Protein AF-A0A845U4E3-F1 (afdb_monomer)

Secondary structure (DSSP, 8-state):
------PPPP------------S-------PPPPPP-------SHHHHHHHHHHHHHHHHHHHT-TT--HHHHHHHHHHHHHHHHHHHHHHHHHHHHHHHHHHHHTTT----------------

Foldseek 3Di:
DDDDDDDDDDDPDDDPPDDPDDPPPDPPDDDDDQPDDDDDDDDDLVVVLVVLVVLLVVLVVQLPDPPDDPVRNVVSVVSNVVSVVSNVVSVVNVVVVVVVVVVVVPPDDDDDPDDDDDDDDDDD

Structure (mmCIF, N/CA/C/O backbone):
data_AF-A0A845U4E3-F1
#
_entry.id   AF-A0A845U4E3-F1
#
loop_
_atom_site.group_PDB
_atom_site.id
_atom_site.type_symbol
_atom_site.label_atom_id
_atom_site.label_alt_id
_atom_site.label_comp_id
_atom_site.label_asym_id
_atom_site.label_entity_id
_atom_site.label_seq_id
_atom_site.pdbx_PDB_ins_code
_atom_site.Cartn_x
_atom_site.Cartn_y
_atom_site.Cartn_z
_atom_site.occupancy
_atom_site.B_iso_or_equiv
_atom_site.auth_seq_id
_atom_site.auth_comp_id
_atom_site.auth_asym_id
_atom_site.auth_atom_id
_atom_site.pdbx_PDB_model_num
ATOM 1 N N . MET A 1 1 ? 0.262 84.607 -3.608 1.00 49.53 1 MET A N 1
ATOM 2 C CA . MET A 1 1 ? -0.769 83.546 -3.583 1.00 49.53 1 MET A CA 1
ATOM 3 C C . MET A 1 1 ? -0.281 82.380 -4.430 1.00 49.53 1 MET A C 1
ATOM 5 O O . MET A 1 1 ? -0.216 82.520 -5.640 1.00 49.53 1 MET A O 1
ATOM 9 N N . LEU A 1 2 ? 0.120 81.278 -3.792 1.00 49.47 2 LEU A N 1
ATOM 10 C CA . LEU A 1 2 ? 0.478 80.000 -4.425 1.00 49.47 2 LEU A CA 1
ATOM 11 C C . LEU A 1 2 ? -0.317 78.903 -3.692 1.00 49.47 2 LEU A C 1
ATOM 13 O O . LEU A 1 2 ? -0.302 78.924 -2.459 1.00 49.47 2 LEU A O 1
ATOM 17 N N . PRO A 1 3 ? -1.024 77.979 -4.367 1.00 53.38 3 PRO A N 1
ATOM 18 C CA . PRO A 1 3 ? -1.691 76.878 -3.682 1.00 53.38 3 PRO A CA 1
ATOM 19 C C . PRO A 1 3 ? -0.712 75.725 -3.417 1.00 53.38 3 PRO A C 1
ATOM 21 O O . PRO A 1 3 ? -0.019 75.252 -4.316 1.00 53.38 3 PRO A O 1
ATOM 24 N N . ALA A 1 4 ? -0.673 75.261 -2.167 1.00 52.72 4 ALA A N 1
ATOM 25 C CA . ALA A 1 4 ? 0.044 74.058 -1.766 1.00 52.72 4 ALA A CA 1
ATOM 26 C C . ALA A 1 4 ? -0.683 72.816 -2.311 1.00 52.72 4 ALA A C 1
ATOM 28 O O . ALA A 1 4 ? -1.774 72.468 -1.858 1.00 52.72 4 ALA A O 1
ATOM 29 N N . ALA A 1 5 ? -0.080 72.148 -3.294 1.00 56.06 5 ALA A N 1
ATOM 30 C CA . ALA A 1 5 ? -0.512 70.836 -3.752 1.00 56.06 5 ALA A CA 1
ATOM 31 C C . ALA A 1 5 ? -0.181 69.788 -2.675 1.00 56.06 5 ALA A C 1
ATOM 33 O O . ALA A 1 5 ? 0.978 69.466 -2.424 1.00 56.06 5 ALA A O 1
ATOM 34 N N . SER A 1 6 ? -1.218 69.269 -2.021 1.00 61.09 6 SER A N 1
ATOM 35 C CA . SER A 1 6 ? -1.131 68.134 -1.103 1.00 61.09 6 SER A CA 1
ATOM 36 C C . SER A 1 6 ? -0.943 66.844 -1.912 1.00 61.09 6 SER A C 1
ATOM 38 O O . SER A 1 6 ? -1.898 66.316 -2.485 1.00 61.09 6 SER A O 1
ATOM 40 N N . LEU A 1 7 ? 0.295 66.343 -2.000 1.00 59.31 7 LEU A N 1
ATOM 41 C CA . LEU A 1 7 ? 0.559 64.991 -2.496 1.00 59.31 7 LEU A CA 1
ATOM 42 C C . LEU A 1 7 ? 0.093 63.970 -1.449 1.00 59.31 7 LEU A C 1
ATOM 44 O O . LEU A 1 7 ? 0.570 63.964 -0.315 1.00 59.31 7 LEU A O 1
ATOM 48 N N . ARG A 1 8 ? -0.824 63.079 -1.839 1.00 66.88 8 ARG A N 1
ATOM 49 C CA . ARG A 1 8 ? -1.188 61.903 -1.037 1.00 66.88 8 ARG A CA 1
ATOM 50 C C . ARG A 1 8 ? -0.109 60.822 -1.197 1.00 66.88 8 ARG A C 1
ATOM 52 O O . ARG A 1 8 ? 0.240 60.515 -2.336 1.00 66.88 8 ARG A O 1
ATOM 59 N N . PRO A 1 9 ? 0.371 60.186 -0.116 1.00 59.22 9 PRO A N 1
ATOM 60 C CA . PRO A 1 9 ? 1.232 59.016 -0.233 1.00 59.22 9 PRO A CA 1
ATOM 61 C C . PRO A 1 9 ? 0.407 57.793 -0.662 1.00 59.22 9 PRO A C 1
ATOM 63 O O . PRO A 1 9 ? -0.561 57.405 -0.005 1.00 59.22 9 PRO A O 1
ATOM 66 N N . THR A 1 10 ? 0.789 57.172 -1.777 1.00 60.47 10 THR A N 1
ATOM 67 C CA . THR A 1 10 ? 0.272 55.870 -2.211 1.00 60.47 10 THR A CA 1
ATOM 68 C C . THR A 1 10 ? 0.783 54.780 -1.273 1.00 60.47 10 THR A C 1
ATOM 70 O O . THR A 1 10 ? 1.988 54.596 -1.109 1.00 60.47 10 THR A O 1
ATOM 73 N N . LYS A 1 11 ? -0.146 54.050 -0.655 1.00 62.16 11 LYS A N 1
ATOM 74 C CA . LYS A 1 11 ? 0.119 52.901 0.212 1.00 62.16 11 LYS A CA 1
ATOM 75 C C . LYS A 1 11 ? 0.768 51.781 -0.609 1.00 62.16 11 LYS A C 1
ATOM 77 O O . LYS A 1 11 ? 0.090 51.116 -1.388 1.00 62.16 11 LYS A O 1
ATOM 82 N N . LEU A 1 12 ? 2.074 51.585 -0.436 1.00 53.38 12 LEU A N 1
ATOM 83 C CA . LEU A 1 12 ? 2.807 50.434 -0.957 1.00 53.38 12 LEU A CA 1
ATOM 84 C C . LEU A 1 12 ? 2.341 49.190 -0.183 1.00 53.38 12 LEU A C 1
ATOM 86 O O . LEU A 1 12 ? 2.713 48.978 0.970 1.00 53.38 12 LEU A O 1
ATOM 90 N N . GLY A 1 13 ? 1.436 48.421 -0.784 1.00 46.62 13 GLY A N 1
ATOM 91 C CA . GLY A 1 13 ? 0.959 47.156 -0.239 1.00 46.62 13 GLY A CA 1
ATOM 92 C C . GLY A 1 13 ? 2.039 46.089 -0.357 1.00 46.62 13 GLY A C 1
ATOM 93 O O . GLY A 1 13 ? 2.280 45.561 -1.437 1.00 46.62 13 GLY A O 1
ATOM 94 N N . VAL A 1 14 ? 2.677 45.753 0.763 1.00 61.00 14 VAL A N 1
ATOM 95 C CA . VAL A 1 14 ? 3.408 44.492 0.905 1.00 61.00 14 VAL A CA 1
ATOM 96 C C . VAL A 1 14 ? 2.367 43.376 0.894 1.00 61.00 14 VAL A C 1
ATOM 98 O O . VAL A 1 14 ? 1.618 43.206 1.855 1.00 61.00 14 VAL A O 1
ATOM 101 N N . HIS A 1 15 ? 2.286 42.640 -0.211 1.00 54.47 15 HIS A N 1
ATOM 102 C CA . HIS A 1 15 ? 1.537 41.391 -0.260 1.00 54.47 15 HIS A CA 1
ATOM 103 C C . HIS A 1 15 ? 2.364 40.302 0.438 1.00 54.47 15 HIS A C 1
ATOM 105 O O . HIS A 1 15 ? 3.474 40.013 -0.014 1.00 54.47 15 HIS A O 1
ATOM 111 N N . PRO A 1 16 ? 1.868 39.664 1.511 1.00 52.88 16 PRO A N 1
ATOM 112 C CA . PRO A 1 16 ? 2.468 38.431 1.988 1.00 52.88 16 PRO A CA 1
ATOM 113 C C . PRO A 1 16 ? 2.237 37.344 0.931 1.00 52.88 16 PRO A C 1
ATOM 1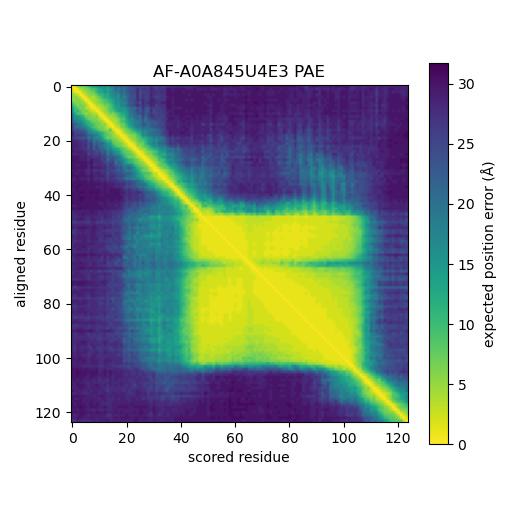15 O O . PRO A 1 16 ? 1.104 36.933 0.675 1.00 52.88 16 PRO A O 1
ATOM 118 N N . GLY A 1 17 ? 3.323 36.900 0.296 1.00 55.22 17 GLY A N 1
ATOM 119 C CA . GLY A 1 17 ? 3.352 35.720 -0.563 1.00 55.22 17 GLY A CA 1
ATOM 120 C C . GLY A 1 17 ? 3.027 34.474 0.255 1.00 55.22 17 GLY A C 1
ATOM 121 O O . GLY A 1 17 ? 3.905 33.843 0.839 1.00 55.22 17 GLY A O 1
ATOM 122 N N . ALA A 1 18 ? 1.741 34.141 0.322 1.00 55.34 18 ALA A N 1
ATOM 123 C CA . ALA A 1 18 ? 1.237 32.937 0.952 1.00 55.34 18 ALA A CA 1
ATOM 124 C C . ALA A 1 18 ? 1.425 31.724 0.023 1.00 55.34 18 ALA A C 1
ATOM 126 O O . ALA A 1 18 ? 0.697 31.542 -0.946 1.00 55.34 18 ALA A O 1
ATOM 127 N N . GLY A 1 19 ? 2.403 30.884 0.369 1.00 50.28 19 GLY A N 1
ATOM 128 C CA . GLY A 1 19 ? 2.266 29.425 0.405 1.00 50.28 19 GLY A CA 1
ATOM 129 C C . GLY A 1 19 ? 2.000 28.674 -0.904 1.00 50.28 19 GLY A C 1
ATOM 130 O O . GLY A 1 19 ? 0.867 28.288 -1.184 1.00 50.28 19 GLY A O 1
ATOM 131 N N . LEU A 1 20 ? 3.067 28.259 -1.595 1.00 54.59 20 LEU A N 1
ATOM 132 C CA . LEU A 1 20 ? 3.026 27.050 -2.428 1.00 54.59 20 LEU A CA 1
ATOM 133 C C . LEU A 1 20 ? 2.999 25.805 -1.521 1.00 54.59 20 LEU A C 1
ATOM 135 O O . LEU A 1 20 ? 4.032 25.219 -1.210 1.00 54.59 20 LEU A O 1
ATOM 139 N N . ARG A 1 21 ? 1.809 25.393 -1.078 1.00 55.0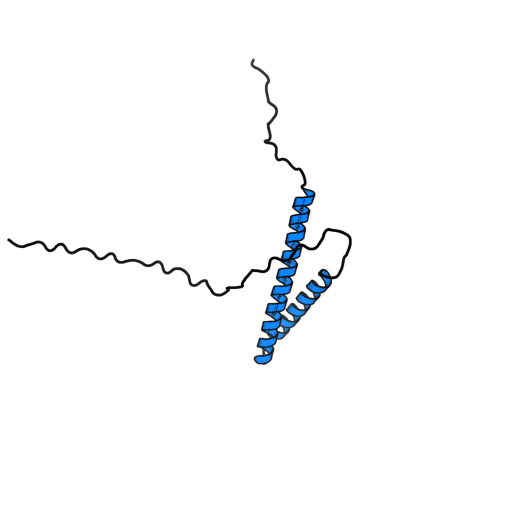6 21 ARG A N 1
ATOM 140 C CA . ARG A 1 21 ? 1.555 24.047 -0.533 1.00 55.06 21 ARG A CA 1
ATOM 141 C C . ARG A 1 21 ? 0.175 23.568 -0.974 1.00 55.06 21 ARG A C 1
ATOM 143 O O . ARG A 1 21 ? -0.760 23.571 -0.184 1.00 55.06 21 ARG A O 1
ATOM 150 N N . LYS A 1 22 ? 0.038 23.182 -2.246 1.00 60.12 22 LYS A N 1
ATOM 151 C CA . LYS A 1 22 ? -1.134 22.446 -2.761 1.00 60.12 22 LYS A CA 1
ATOM 152 C C . LYS A 1 22 ? -0.735 21.425 -3.828 1.00 60.12 22 LYS A C 1
ATOM 154 O O . LYS A 1 22 ? -1.225 21.467 -4.947 1.00 60.12 22 LYS A O 1
ATOM 159 N N . ILE A 1 23 ? 0.155 20.503 -3.469 1.00 58.38 23 ILE A N 1
ATOM 160 C CA . ILE A 1 23 ? 0.458 19.332 -4.301 1.00 58.38 23 ILE A CA 1
ATOM 161 C C . ILE A 1 23 ? 0.403 18.074 -3.432 1.00 58.38 23 ILE A C 1
ATOM 163 O O . ILE A 1 23 ? 1.415 17.437 -3.228 1.00 58.38 23 ILE A O 1
ATOM 167 N N . VAL A 1 24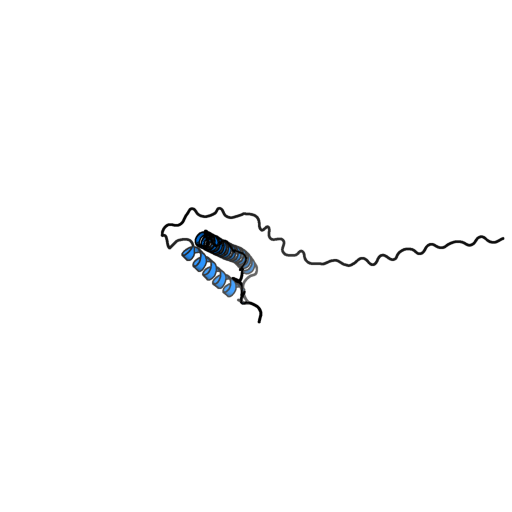 ? -0.761 17.800 -2.838 1.00 51.84 24 VAL A N 1
ATOM 168 C CA . VAL A 1 24 ? -1.336 16.460 -2.592 1.00 51.84 24 VAL A CA 1
ATOM 169 C C . VAL A 1 24 ? -2.793 16.739 -2.213 1.00 51.84 24 VAL A C 1
ATOM 171 O O . VAL A 1 24 ? -3.120 16.982 -1.056 1.00 51.84 24 VAL A O 1
ATOM 174 N N . ASN A 1 25 ? -3.672 16.809 -3.211 1.00 44.34 25 ASN A N 1
ATOM 175 C CA . ASN A 1 25 ? -5.114 16.820 -2.986 1.00 44.34 25 ASN A CA 1
ATOM 176 C C . ASN A 1 25 ? -5.611 15.384 -3.154 1.00 44.34 25 ASN A C 1
ATOM 178 O O . ASN A 1 25 ? -6.008 14.994 -4.249 1.00 44.34 25 ASN A O 1
ATOM 182 N N . LEU A 1 26 ? -5.526 14.592 -2.085 1.00 48.06 26 LEU A N 1
ATOM 183 C CA . LEU A 1 26 ? -6.123 13.262 -2.041 1.00 48.06 26 LEU A CA 1
ATOM 184 C C . LEU A 1 26 ? -7.530 13.399 -1.433 1.00 48.06 26 LEU A C 1
ATOM 186 O O . LEU A 1 26 ? -7.648 13.836 -0.285 1.00 48.06 26 LEU A O 1
ATOM 190 N N . PRO A 1 27 ? -8.613 13.094 -2.168 1.00 45.22 27 PRO A N 1
ATOM 191 C CA . PRO A 1 27 ? -9.959 13.187 -1.622 1.00 45.22 27 PRO A CA 1
ATOM 192 C C . PRO A 1 27 ? -10.188 12.078 -0.582 1.00 45.22 27 PRO A C 1
ATOM 194 O O . PRO A 1 27 ? -10.562 10.956 -0.912 1.00 45.22 27 PRO A O 1
ATOM 197 N N . LEU A 1 28 ? -10.005 12.406 0.698 1.00 55.50 28 LEU A N 1
ATOM 198 C CA . LEU A 1 28 ? -10.391 11.571 1.842 1.00 55.50 28 LEU A CA 1
ATOM 199 C C . LEU A 1 28 ? -11.912 11.584 2.043 1.00 55.50 28 LEU A C 1
ATOM 201 O O . LEU A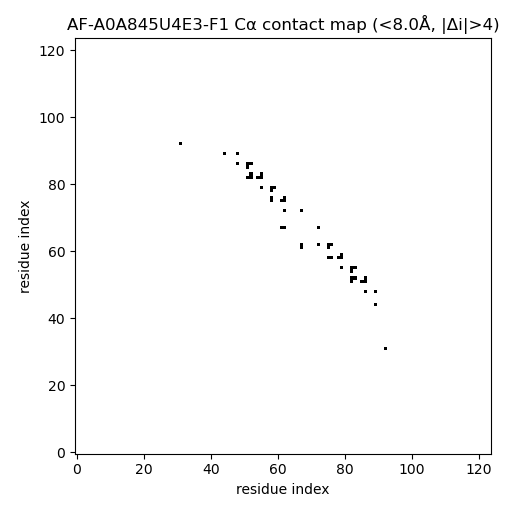 1 28 ? -12.405 12.163 3.007 1.00 55.50 28 LEU A O 1
ATOM 205 N N . GLN A 1 29 ? -12.691 10.987 1.138 1.00 55.34 29 GLN A N 1
ATOM 206 C CA . GLN A 1 29 ? -14.140 10.870 1.342 1.00 55.34 29 GLN A CA 1
ATOM 207 C C . GLN A 1 29 ? -14.724 9.568 0.792 1.00 55.34 29 GLN A C 1
ATOM 209 O O . GLN A 1 29 ? -15.359 9.575 -0.255 1.00 55.34 29 GLN A O 1
ATOM 214 N N . LYS A 1 30 ? -14.608 8.480 1.570 1.00 52.16 30 LYS A N 1
ATOM 215 C CA . LYS A 1 30 ? -15.699 7.510 1.804 1.00 52.16 30 LYS A CA 1
ATOM 216 C C . LYS A 1 30 ? -15.543 6.928 3.211 1.00 52.16 30 LYS A C 1
ATOM 218 O O . LYS A 1 30 ? -14.692 6.071 3.429 1.00 52.16 30 LYS A O 1
ATOM 223 N N . LYS A 1 31 ? -16.362 7.397 4.160 1.00 41.62 31 LYS A N 1
ATOM 224 C CA . LYS A 1 31 ? -16.446 6.819 5.511 1.00 41.62 31 LYS A CA 1
ATOM 225 C C . LYS A 1 31 ? -16.763 5.317 5.386 1.00 41.62 31 LYS A C 1
ATOM 227 O O . LYS A 1 31 ? -17.790 4.991 4.785 1.00 41.62 31 LYS A O 1
ATOM 232 N N . PRO A 1 32 ? -15.916 4.402 5.886 1.00 51.62 32 PRO A N 1
ATOM 233 C CA . PRO A 1 32 ? -16.239 2.983 5.881 1.00 51.62 32 PRO A CA 1
ATOM 234 C C . PRO A 1 32 ? -17.406 2.711 6.841 1.00 51.62 32 PRO A C 1
ATOM 236 O O . PRO A 1 32 ? -17.443 3.230 7.956 1.00 51.62 32 PRO A O 1
ATOM 239 N N . LYS A 1 33 ? -18.377 1.910 6.385 1.00 36.72 33 LYS A N 1
ATOM 240 C CA . LYS A 1 33 ? -19.475 1.385 7.208 1.00 36.72 33 LYS A CA 1
ATOM 241 C C . LYS A 1 33 ? -18.868 0.595 8.384 1.00 36.72 33 LYS A C 1
ATOM 243 O O . LYS A 1 33 ? -17.967 -0.208 8.129 1.00 36.72 33 LYS A O 1
ATOM 248 N N . PRO A 1 34 ? -19.320 0.802 9.634 1.00 51.06 34 PRO A N 1
ATOM 249 C CA . PRO A 1 34 ? -18.845 0.005 10.758 1.00 51.06 34 PRO A CA 1
ATOM 250 C C . PRO A 1 34 ? -19.187 -1.472 10.504 1.00 51.06 34 PRO A C 1
ATOM 252 O O . PRO A 1 34 ? -20.316 -1.759 10.097 1.00 51.06 34 PRO A O 1
ATOM 255 N N . PRO A 1 35 ? -18.230 -2.401 10.674 1.00 55.62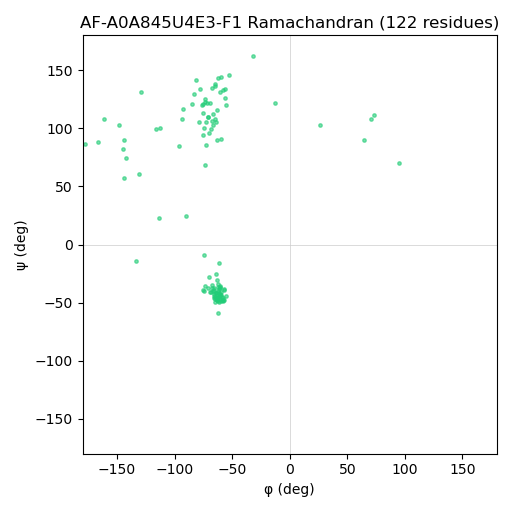 35 PRO A N 1
ATOM 256 C CA . PRO A 1 35 ? -18.525 -3.822 10.612 1.00 55.62 35 PRO A CA 1
ATOM 257 C C . PRO A 1 35 ? -19.459 -4.174 11.769 1.00 55.62 35 PRO A C 1
ATOM 259 O O . PRO A 1 35 ? -19.285 -3.684 12.887 1.00 55.62 35 PRO A O 1
ATOM 262 N N . ASP A 1 36 ? -20.465 -4.983 11.460 1.00 47.25 36 ASP A N 1
ATOM 263 C CA . ASP A 1 36 ? -21.436 -5.490 12.416 1.00 47.25 36 ASP A CA 1
ATOM 264 C C . ASP A 1 36 ? -20.735 -6.154 13.627 1.00 47.25 36 ASP A C 1
ATOM 266 O O . ASP A 1 36 ? -19.642 -6.706 13.508 1.00 47.25 36 ASP A O 1
ATOM 270 N N . SER A 1 37 ? -21.374 -6.011 14.790 1.00 49.81 37 SER A N 1
ATOM 271 C CA . SER A 1 37 ? -21.010 -6.384 16.170 1.00 49.81 37 SER A CA 1
ATOM 272 C C . SER A 1 37 ? -20.142 -7.641 16.433 1.00 49.81 37 SER A C 1
ATOM 274 O O . SER A 1 37 ? -20.036 -8.541 15.603 1.00 49.81 37 SER A O 1
ATOM 276 N N . PRO A 1 38 ? -19.539 -7.743 17.641 1.00 57.47 38 PRO A N 1
ATOM 277 C CA . PRO A 1 38 ? -18.412 -8.624 17.915 1.00 57.47 38 PRO A CA 1
ATOM 278 C C . PRO A 1 38 ? -18.857 -10.049 18.258 1.00 57.47 38 PRO A C 1
ATOM 280 O O . PRO A 1 38 ? -19.535 -10.290 19.254 1.00 57.47 38 PRO A O 1
ATOM 283 N N . GLY A 1 39 ? -18.397 -11.009 17.463 1.00 43.47 39 GLY A N 1
ATOM 284 C CA . GLY A 1 39 ? -18.492 -12.431 17.763 1.00 43.47 39 GLY A CA 1
ATOM 285 C C . GLY A 1 39 ? -17.497 -13.206 16.910 1.00 43.47 39 GLY A C 1
ATOM 286 O O . GLY A 1 39 ? -17.676 -13.287 15.705 1.00 43.47 39 GLY A O 1
ATOM 287 N N . ALA A 1 40 ? -16.433 -13.698 17.551 1.00 48.41 40 ALA A N 1
ATOM 288 C CA . ALA A 1 40 ? -15.511 -14.752 17.112 1.00 48.41 40 ALA A CA 1
ATOM 289 C C . ALA A 1 40 ? -15.336 -14.972 15.588 1.00 48.41 40 ALA A C 1
ATOM 291 O O . ALA A 1 40 ? -16.130 -15.658 14.950 1.00 48.41 40 ALA A O 1
ATOM 292 N N . GLY A 1 41 ? -14.220 -14.489 15.032 1.00 39.34 41 GLY A N 1
ATOM 293 C CA . GLY A 1 41 ? -13.800 -14.821 13.669 1.00 39.34 41 GLY A CA 1
ATOM 294 C C . GLY A 1 41 ? -12.462 -14.184 13.300 1.00 39.34 41 GLY A C 1
ATOM 295 O O . GLY A 1 41 ? -12.417 -13.090 12.742 1.00 39.34 41 GLY A O 1
ATOM 296 N N . ASP A 1 42 ? -11.366 -14.859 13.637 1.00 57.78 42 ASP A N 1
ATOM 297 C CA . ASP A 1 42 ? -10.078 -14.665 12.963 1.00 57.78 42 ASP A CA 1
ATOM 298 C C . ASP A 1 42 ? -10.248 -15.070 11.473 1.00 57.78 42 ASP A C 1
ATOM 300 O O . ASP A 1 42 ? -10.973 -16.024 11.197 1.00 57.78 42 ASP A O 1
ATOM 304 N N . ALA A 1 43 ? -9.603 -14.362 10.531 1.00 55.47 43 ALA A N 1
ATOM 305 C CA . ALA A 1 43 ? -9.707 -14.492 9.056 1.00 55.47 43 ALA A CA 1
ATOM 306 C C . ALA A 1 43 ? -11.015 -13.950 8.427 1.00 55.47 43 ALA A C 1
ATOM 308 O O . ALA A 1 43 ? -12.082 -14.509 8.658 1.00 55.47 43 ALA A O 1
ATOM 309 N N . PRO A 1 44 ? -10.991 -12.846 7.633 1.00 52.88 44 PRO A N 1
ATOM 310 C CA . PRO A 1 44 ? -10.263 -12.727 6.351 1.00 52.88 44 PRO A CA 1
ATOM 311 C C . PRO A 1 44 ? -9.438 -11.429 6.172 1.00 52.88 44 PRO A C 1
ATOM 313 O O . PRO A 1 44 ? -8.579 -11.357 5.298 1.00 52.88 44 PRO A O 1
ATOM 316 N N . GLN A 1 45 ? -9.662 -10.413 7.011 1.00 58.84 45 GLN A N 1
ATOM 317 C CA . GLN A 1 45 ? -9.041 -9.080 6.899 1.00 58.84 45 GLN A CA 1
ATOM 318 C C . GLN A 1 45 ? -7.529 -9.120 7.160 1.00 58.84 45 GLN A C 1
ATOM 320 O O . GLN A 1 45 ? -6.758 -8.448 6.490 1.00 58.84 45 GLN A O 1
ATOM 325 N N . LYS A 1 46 ? -7.092 -9.960 8.106 1.00 60.94 46 LYS A N 1
ATOM 326 C CA . LYS A 1 46 ? -5.673 -10.119 8.451 1.00 60.94 46 LYS A CA 1
ATOM 327 C C . LYS A 1 46 ? -4.866 -10.735 7.303 1.00 60.94 46 LYS A C 1
ATOM 329 O O . LYS A 1 46 ? -3.755 -10.309 7.026 1.00 60.94 46 LYS A O 1
ATOM 334 N N . ILE A 1 47 ? -5.458 -11.709 6.609 1.00 66.31 47 ILE A N 1
ATOM 335 C CA . ILE A 1 47 ? -4.851 -12.338 5.430 1.00 66.31 47 ILE A CA 1
ATOM 336 C C . ILE A 1 47 ? -4.773 -11.331 4.272 1.00 66.31 47 ILE A C 1
ATOM 338 O O . ILE A 1 47 ? -3.817 -11.369 3.505 1.00 66.31 47 ILE A O 1
ATOM 342 N N . ASP A 1 48 ? -5.752 -10.434 4.140 1.00 84.56 48 ASP A N 1
ATOM 343 C CA . ASP A 1 48 ? -5.779 -9.409 3.091 1.00 84.56 48 ASP A CA 1
ATOM 344 C C . ASP A 1 48 ? -4.727 -8.302 3.310 1.00 84.56 48 ASP A C 1
ATOM 346 O O . ASP A 1 48 ? -4.075 -7.880 2.350 1.00 84.56 48 ASP A O 1
ATOM 350 N N . PHE A 1 49 ? -4.493 -7.902 4.569 1.00 92.19 49 PHE A N 1
ATOM 351 C CA . PHE A 1 49 ? -3.459 -6.927 4.942 1.00 92.19 49 PHE A CA 1
ATOM 352 C C . PHE A 1 49 ? -2.053 -7.417 4.606 1.00 92.19 49 PHE A C 1
ATOM 354 O O . PHE A 1 49 ? -1.352 -6.792 3.815 1.00 92.19 49 PHE A O 1
ATOM 361 N N . GLU A 1 50 ? -1.663 -8.563 5.170 1.00 93.69 50 GLU A N 1
ATOM 362 C CA . GLU A 1 50 ? -0.315 -9.125 5.015 1.00 93.69 50 GLU A CA 1
ATOM 363 C C . GLU A 1 50 ? 0.001 -9.411 3.541 1.00 93.69 50 GLU A C 1
ATOM 365 O O . GLU A 1 50 ? 1.114 -9.181 3.074 1.00 93.69 50 GLU A O 1
ATOM 370 N N . LYS A 1 51 ? -1.001 -9.848 2.765 1.00 94.06 51 LYS A N 1
ATOM 371 C CA . LYS A 1 51 ? -0.861 -10.022 1.313 1.00 94.06 51 LYS A CA 1
ATOM 372 C C . LYS A 1 51 ? -0.631 -8.698 0.590 1.00 94.06 51 LYS A C 1
ATOM 374 O O . LYS A 1 51 ? 0.244 -8.629 -0.270 1.00 94.06 51 LYS A O 1
ATOM 379 N N . SER A 1 52 ? -1.415 -7.670 0.911 1.00 94.38 52 SER A N 1
ATOM 380 C CA . SER A 1 52 ? -1.284 -6.347 0.288 1.00 94.38 52 SER A CA 1
ATOM 381 C C . SER A 1 52 ? 0.068 -5.712 0.619 1.00 94.38 52 SER A C 1
ATOM 383 O O . SER A 1 52 ? 0.726 -5.177 -0.271 1.00 94.38 52 SER A O 1
ATOM 385 N N . LEU A 1 53 ? 0.514 -5.838 1.871 1.00 97.19 53 LEU A N 1
ATOM 386 C CA . LEU A 1 53 ? 1.817 -5.364 2.324 1.00 97.19 53 LEU A CA 1
ATOM 387 C C . LEU A 1 53 ? 2.962 -6.125 1.646 1.00 97.19 53 LEU A C 1
ATOM 389 O O . LEU A 1 53 ? 3.833 -5.499 1.051 1.00 97.19 53 LEU A O 1
ATOM 393 N N . GLY A 1 54 ? 2.922 -7.459 1.639 1.00 97.81 54 GLY A N 1
ATOM 394 C CA . GLY A 1 54 ? 3.955 -8.267 0.988 1.00 97.81 54 GLY A CA 1
ATOM 395 C C . GLY A 1 54 ? 4.061 -7.992 -0.516 1.00 97.81 54 GLY A C 1
ATOM 396 O O . GLY A 1 54 ? 5.161 -7.946 -1.072 1.00 97.81 54 GLY A O 1
ATOM 397 N N . ARG A 1 55 ? 2.928 -7.738 -1.186 1.00 97.75 55 ARG A N 1
ATOM 398 C CA . ARG A 1 55 ? 2.935 -7.325 -2.594 1.00 97.75 55 ARG A CA 1
ATOM 399 C C . ARG A 1 55 ? 3.527 -5.927 -2.775 1.00 97.75 55 ARG A C 1
ATOM 401 O O . ARG A 1 55 ? 4.306 -5.730 -3.703 1.00 97.75 55 ARG A O 1
ATOM 408 N N . LEU A 1 56 ? 3.205 -4.979 -1.895 1.00 98.12 56 LEU A N 1
ATOM 409 C CA . LEU A 1 56 ? 3.770 -3.628 -1.935 1.00 98.12 56 LEU A CA 1
ATOM 410 C C . LEU A 1 56 ? 5.297 -3.659 -1.786 1.00 98.12 56 LEU A C 1
ATOM 412 O O . LEU A 1 56 ? 6.001 -3.007 -2.550 1.00 98.12 56 LEU A O 1
ATOM 416 N N . GLU A 1 57 ? 5.819 -4.466 -0.864 1.00 98.19 57 GLU A N 1
ATOM 417 C CA . GLU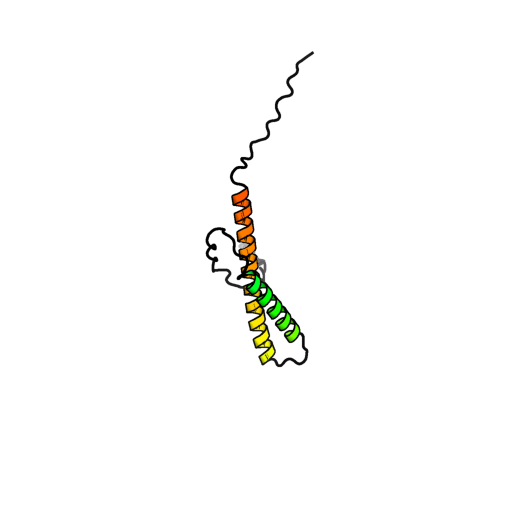 A 1 57 ? 7.263 -4.662 -0.688 1.00 98.19 57 GLU A CA 1
ATOM 418 C C . GLU A 1 57 ? 7.930 -5.270 -1.928 1.00 98.19 57 GLU A C 1
ATOM 420 O O . GLU A 1 57 ? 9.068 -4.943 -2.262 1.00 98.19 57 GLU A O 1
ATOM 425 N N . GLU A 1 58 ? 7.256 -6.188 -2.623 1.00 98.19 58 GLU A N 1
ATOM 426 C CA . GLU A 1 58 ? 7.746 -6.725 -3.895 1.00 98.19 58 GLU A CA 1
ATOM 427 C C . GLU A 1 58 ? 7.773 -5.650 -4.990 1.00 98.19 58 GLU A C 1
ATOM 429 O O . GLU A 1 58 ? 8.762 -5.535 -5.713 1.00 98.19 58 GLU A O 1
ATOM 434 N N . VAL A 1 59 ? 6.713 -4.846 -5.095 1.00 98.06 59 VAL A N 1
ATOM 435 C CA . VAL A 1 59 ? 6.621 -3.734 -6.049 1.00 98.06 59 VAL A CA 1
ATOM 436 C C . VAL A 1 59 ? 7.746 -2.725 -5.817 1.00 98.06 59 VAL A C 1
ATOM 438 O O . VAL A 1 59 ? 8.446 -2.379 -6.766 1.00 98.06 59 VAL A O 1
ATOM 441 N N . VAL A 1 60 ? 7.976 -2.310 -4.567 1.00 97.62 60 VAL A N 1
ATOM 442 C CA . VAL A 1 60 ? 9.063 -1.384 -4.208 1.00 97.62 60 VAL A CA 1
ATOM 443 C C . VAL A 1 60 ? 10.421 -1.968 -4.593 1.00 97.62 60 VAL A C 1
ATOM 445 O O . VAL A 1 60 ? 11.178 -1.311 -5.303 1.00 97.62 60 VAL A O 1
ATOM 448 N N . ARG A 1 61 ? 10.693 -3.232 -4.240 1.00 97.56 61 ARG A N 1
ATOM 449 C CA . ARG A 1 61 ? 11.943 -3.909 -4.629 1.00 97.56 61 ARG A CA 1
ATOM 450 C C . ARG A 1 61 ? 12.155 -3.935 -6.141 1.00 97.56 61 ARG A C 1
ATOM 452 O O . ARG A 1 61 ? 13.276 -3.771 -6.608 1.00 97.56 61 ARG A O 1
ATOM 459 N N . ARG A 1 62 ? 11.090 -4.140 -6.923 1.00 96.88 62 ARG A N 1
ATOM 460 C CA . ARG A 1 62 ? 11.178 -4.115 -8.390 1.00 96.88 62 ARG A CA 1
ATOM 461 C C . ARG A 1 62 ? 11.453 -2.712 -8.928 1.00 96.88 62 ARG A C 1
ATOM 463 O O . ARG A 1 62 ? 12.254 -2.582 -9.848 1.00 96.88 62 ARG A O 1
ATOM 470 N N . LEU A 1 63 ? 10.822 -1.683 -8.359 1.00 97.00 63 LEU A N 1
ATOM 471 C CA . LEU A 1 63 ? 11.027 -0.279 -8.738 1.00 97.00 63 LEU A CA 1
ATOM 472 C C . LEU A 1 63 ? 12.455 0.216 -8.460 1.00 97.00 63 LEU A C 1
ATOM 474 O O . LEU A 1 63 ? 12.928 1.118 -9.144 1.00 97.00 63 LEU A O 1
ATOM 478 N N . GLU A 1 64 ? 13.159 -0.385 -7.501 1.00 95.88 64 GLU A N 1
ATOM 479 C CA . GLU A 1 64 ? 14.558 -0.065 -7.186 1.00 95.88 64 GLU A CA 1
ATOM 480 C C . GLU A 1 64 ? 15.564 -0.606 -8.223 1.00 95.88 64 GLU A C 1
ATOM 482 O O . GLU A 1 64 ? 16.747 -0.254 -8.189 1.00 95.88 64 GLU A O 1
ATOM 487 N N . HIS A 1 65 ? 15.136 -1.443 -9.176 1.00 94.00 65 HIS A N 1
ATOM 488 C CA . HIS A 1 65 ? 16.024 -1.955 -10.216 1.00 94.00 65 HIS A CA 1
ATOM 489 C C . HIS A 1 65 ? 16.337 -0.903 -11.289 1.00 94.00 65 HIS A C 1
ATOM 491 O O . HIS A 1 65 ? 15.471 -0.463 -12.040 1.00 94.00 65 HIS A O 1
ATOM 497 N N . ALA A 1 66 ? 17.626 -0.592 -11.449 1.00 84.44 66 ALA A N 1
ATOM 498 C CA . ALA A 1 66 ? 18.125 0.446 -12.356 1.00 84.44 66 ALA A CA 1
ATOM 499 C C . ALA A 1 66 ? 17.823 0.235 -13.855 1.00 84.44 66 ALA A C 1
ATOM 501 O O . ALA A 1 66 ? 17.958 1.176 -14.631 1.00 84.44 66 ALA A O 1
ATOM 502 N N . ASN A 1 67 ? 17.443 -0.977 -14.275 1.00 93.00 67 ASN A N 1
ATOM 503 C CA . ASN A 1 67 ? 17.193 -1.316 -15.682 1.00 93.00 67 ASN A CA 1
ATOM 504 C C . ASN A 1 67 ? 15.716 -1.638 -15.974 1.00 93.00 67 ASN A C 1
ATOM 506 O O . ASN A 1 67 ? 15.414 -2.363 -16.921 1.00 93.00 67 ASN A O 1
ATOM 510 N N . LEU A 1 68 ? 14.804 -1.151 -15.131 1.00 95.38 68 LEU A N 1
ATOM 511 C CA . LEU A 1 68 ? 13.367 -1.325 -15.307 1.00 95.38 68 LEU A CA 1
ATOM 512 C C . LEU A 1 68 ? 12.854 -0.425 -16.454 1.00 95.38 68 LEU A C 1
ATOM 514 O O . LEU A 1 68 ? 13.071 0.790 -16.410 1.00 95.38 68 LEU A O 1
ATOM 518 N N . PRO A 1 69 ? 12.164 -0.971 -17.474 1.00 97.31 69 PRO A N 1
ATOM 519 C CA . PRO A 1 69 ? 11.559 -0.167 -18.533 1.00 97.31 69 PRO A CA 1
ATOM 520 C C . PRO A 1 69 ? 10.533 0.829 -17.978 1.00 97.31 69 PRO A C 1
ATOM 522 O O . PRO A 1 69 ? 9.774 0.501 -17.068 1.00 97.31 69 PRO A O 1
ATOM 525 N N . LEU A 1 70 ? 10.454 2.026 -18.568 1.00 95.81 70 LEU A N 1
ATOM 526 C CA . LEU A 1 70 ? 9.566 3.095 -18.092 1.00 95.81 70 LEU A CA 1
ATOM 527 C C . LEU A 1 70 ? 8.094 2.658 -18.007 1.00 95.81 70 LEU A C 1
ATOM 529 O O . LEU A 1 70 ? 7.442 2.915 -17.000 1.00 95.81 70 LEU A O 1
ATOM 533 N N . ASP A 1 71 ? 7.580 1.961 -19.023 1.00 96.88 71 ASP A N 1
ATOM 534 C CA . ASP A 1 71 ? 6.192 1.479 -19.026 1.00 96.88 71 ASP A CA 1
ATOM 535 C C . ASP A 1 71 ? 5.910 0.483 -17.891 1.00 96.88 71 ASP A C 1
ATOM 537 O O . ASP A 1 71 ? 4.811 0.456 -17.334 1.00 96.88 71 ASP A O 1
ATOM 541 N N . GLU A 1 72 ? 6.895 -0.340 -17.524 1.00 96.56 72 GLU A N 1
ATOM 542 C CA . GLU A 1 72 ? 6.776 -1.257 -16.388 1.00 96.56 72 GLU A CA 1
ATOM 543 C C . GLU A 1 72 ? 6.866 -0.510 -15.059 1.00 96.56 72 GLU A C 1
ATOM 545 O O . GLU A 1 72 ? 6.084 -0.789 -14.150 1.00 96.56 72 GLU A O 1
ATOM 550 N N . ALA A 1 73 ? 7.757 0.481 -14.961 1.00 97.00 73 ALA A N 1
ATOM 551 C CA . ALA A 1 73 ? 7.870 1.346 -13.793 1.00 97.00 73 ALA A CA 1
ATOM 552 C C . ALA A 1 73 ? 6.566 2.106 -13.518 1.00 97.00 73 ALA A C 1
ATOM 554 O O . ALA A 1 73 ? 6.131 2.174 -12.372 1.00 97.00 73 ALA A O 1
ATOM 555 N N . MET A 1 74 ? 5.897 2.609 -14.560 1.00 98.12 74 MET A N 1
ATOM 556 C CA . MET A 1 74 ? 4.603 3.284 -14.429 1.00 98.12 74 MET A CA 1
ATOM 557 C C . MET A 1 74 ? 3.519 2.344 -13.892 1.00 98.12 74 MET A C 1
ATOM 559 O O . MET A 1 74 ? 2.829 2.693 -12.936 1.00 98.12 74 MET A O 1
ATOM 563 N N . LYS A 1 75 ? 3.415 1.123 -14.434 1.00 98.25 75 LYS A N 1
ATOM 564 C CA . LYS A 1 75 ? 2.449 0.118 -13.954 1.00 98.25 75 LYS A CA 1
ATOM 565 C C . LYS A 1 75 ? 2.701 -0.277 -12.500 1.00 98.25 75 LYS A C 1
ATOM 567 O O . LYS A 1 75 ? 1.764 -0.360 -11.712 1.00 98.25 75 LYS A O 1
ATOM 572 N N . LEU A 1 76 ? 3.963 -0.516 -12.143 1.00 98.25 76 LEU A N 1
ATOM 573 C CA . LEU A 1 76 ? 4.352 -0.857 -10.775 1.00 98.25 76 LEU A CA 1
ATOM 574 C C . LEU A 1 76 ? 4.103 0.308 -9.813 1.00 98.25 76 LEU A C 1
ATOM 576 O O . LEU A 1 76 ? 3.669 0.084 -8.689 1.00 98.25 76 LEU A O 1
ATOM 580 N N . PHE A 1 77 ? 4.329 1.548 -10.244 1.00 97.75 77 PHE A N 1
ATOM 581 C CA . PHE A 1 77 ? 4.029 2.725 -9.437 1.00 97.75 77 PHE A CA 1
ATOM 582 C C . PHE A 1 77 ? 2.528 2.854 -9.152 1.00 97.75 77 PHE A C 1
ATOM 584 O O . PHE A 1 77 ? 2.145 3.026 -7.995 1.00 97.75 77 PHE A O 1
ATOM 591 N N . GLU A 1 78 ? 1.678 2.721 -10.173 1.00 98.31 78 GLU A N 1
ATOM 592 C CA . GLU A 1 78 ? 0.217 2.729 -10.012 1.00 98.31 78 GLU A CA 1
ATOM 593 C C . GLU A 1 78 ? -0.247 1.620 -9.058 1.00 98.31 78 GLU A C 1
ATOM 595 O O . GLU A 1 78 ? -0.978 1.884 -8.101 1.00 98.31 78 GLU A O 1
ATOM 600 N N . GLU A 1 79 ? 0.253 0.396 -9.254 1.00 98.12 79 GLU A N 1
ATOM 601 C CA . GLU A 1 79 ? -0.027 -0.732 -8.366 1.00 98.12 79 GLU A CA 1
ATOM 602 C C . GLU A 1 79 ? 0.412 -0.438 -6.920 1.00 98.12 79 GLU A C 1
ATOM 604 O O . GLU A 1 79 ? -0.336 -0.686 -5.971 1.00 98.12 79 GLU A O 1
ATOM 609 N N . GLY A 1 80 ? 1.608 0.124 -6.739 1.00 97.69 80 GLY A N 1
ATOM 610 C CA . GLY A 1 80 ? 2.152 0.485 -5.432 1.00 97.69 80 GLY A CA 1
ATOM 611 C C . GLY A 1 80 ? 1.303 1.527 -4.703 1.00 97.69 80 GLY A C 1
ATOM 612 O O . GLY A 1 80 ? 1.047 1.383 -3.506 1.00 97.69 80 GLY A O 1
ATOM 613 N N . VAL A 1 81 ? 0.810 2.544 -5.416 1.00 98.00 81 VAL A N 1
ATOM 614 C CA . VAL A 1 81 ? -0.093 3.559 -4.851 1.00 98.00 81 VAL A CA 1
ATOM 615 C C . VAL A 1 81 ? -1.397 2.919 -4.373 1.00 98.00 81 VAL A C 1
ATOM 617 O O . VAL A 1 81 ? -1.833 3.182 -3.249 1.00 98.00 81 VAL A O 1
ATOM 620 N N . ASP A 1 82 ? -1.992 2.041 -5.178 1.00 97.69 82 ASP A N 1
ATOM 621 C CA . ASP A 1 82 ? -3.232 1.349 -4.821 1.00 97.69 82 ASP A CA 1
ATOM 622 C C . ASP A 1 82 ? -3.056 0.432 -3.604 1.00 97.69 82 ASP A C 1
ATOM 624 O O . ASP A 1 82 ? -3.913 0.388 -2.714 1.00 97.69 82 ASP A O 1
ATOM 628 N N . LEU A 1 83 ? -1.943 -0.303 -3.535 1.00 97.69 83 LEU A N 1
ATOM 629 C CA . LEU A 1 83 ? -1.619 -1.167 -2.399 1.00 97.69 83 LEU A CA 1
ATOM 630 C C . LEU A 1 83 ? -1.401 -0.355 -1.119 1.00 97.69 83 LEU A C 1
ATOM 632 O O . LEU A 1 83 ? -1.971 -0.693 -0.081 1.00 97.69 83 LEU A O 1
ATOM 636 N N . ALA A 1 84 ? -0.656 0.751 -1.192 1.00 95.75 84 ALA A N 1
ATOM 637 C CA . ALA A 1 84 ? -0.432 1.634 -0.050 1.00 95.75 84 ALA A CA 1
ATOM 638 C C . ALA A 1 84 ? -1.751 2.206 0.497 1.00 95.75 84 ALA A C 1
ATOM 640 O O . ALA A 1 84 ? -1.983 2.193 1.708 1.00 95.75 84 ALA A O 1
ATOM 641 N N . GLN A 1 85 ? -2.660 2.637 -0.385 1.00 96.38 85 GLN A N 1
ATOM 642 C CA . GLN A 1 85 ? -3.987 3.113 0.016 1.00 96.38 85 GLN A CA 1
ATOM 643 C C . GLN A 1 85 ? -4.822 2.019 0.693 1.00 96.38 85 GLN A C 1
ATOM 645 O O . GLN A 1 85 ? -5.514 2.288 1.679 1.00 96.38 85 GLN A O 1
ATOM 650 N N . LYS A 1 86 ? -4.764 0.778 0.192 1.00 93.94 86 LYS A N 1
ATOM 651 C CA . LYS A 1 86 ? -5.453 -0.363 0.812 1.00 93.94 86 LYS A CA 1
ATOM 652 C C . LYS A 1 86 ? -4.923 -0.635 2.216 1.00 93.94 86 LYS A C 1
ATOM 654 O O . LYS A 1 86 ? -5.731 -0.723 3.139 1.00 93.94 86 LYS A O 1
ATOM 659 N N . CYS A 1 87 ? -3.603 -0.704 2.388 1.00 94.44 87 CYS A N 1
ATOM 660 C CA . CYS A 1 87 ? -2.972 -0.914 3.693 1.00 94.44 87 CYS A CA 1
ATOM 661 C C . CYS A 1 87 ? -3.379 0.178 4.690 1.00 94.44 87 CYS A C 1
ATOM 663 O O . CYS A 1 87 ? -3.857 -0.132 5.781 1.00 94.44 87 CYS A O 1
ATOM 665 N N . GLN A 1 88 ? -3.294 1.448 4.282 1.00 94.81 88 GLN A N 1
ATOM 666 C CA . GLN A 1 88 ? -3.692 2.586 5.111 1.00 94.81 88 GLN A CA 1
ATOM 667 C C . GLN A 1 88 ? -5.151 2.474 5.572 1.00 94.81 88 GLN A C 1
ATOM 669 O O . GLN A 1 88 ? -5.453 2.585 6.758 1.00 94.81 88 GLN A O 1
ATOM 674 N N . LYS A 1 89 ? -6.067 2.162 4.650 1.00 93.25 89 LYS A N 1
ATOM 675 C CA . LYS A 1 89 ? -7.493 2.011 4.963 1.00 93.25 89 LYS A CA 1
ATOM 676 C C . LYS A 1 89 ? -7.771 0.860 5.936 1.00 93.25 89 LYS A C 1
ATOM 678 O O . LYS A 1 89 ? -8.764 0.894 6.666 1.00 93.25 89 LYS A O 1
ATOM 683 N N . GLN A 1 90 ? -6.965 -0.196 5.911 1.00 90.88 90 GLN A N 1
ATOM 684 C CA . GLN A 1 90 ? -7.110 -1.321 6.836 1.00 90.88 90 GLN A CA 1
ATOM 685 C C . GLN A 1 90 ? -6.609 -0.960 8.239 1.00 90.88 90 GLN A C 1
ATOM 687 O O . GLN A 1 90 ? -7.280 -1.298 9.215 1.00 90.88 90 GLN A O 1
ATOM 692 N N . ILE A 1 91 ? -5.510 -0.205 8.337 1.00 94.56 91 ILE A N 1
ATOM 693 C CA . ILE A 1 91 ? -5.004 0.340 9.606 1.00 94.56 91 ILE A CA 1
ATOM 694 C C . ILE A 1 91 ? -6.044 1.277 10.231 1.00 94.56 91 ILE A C 1
ATOM 696 O O . ILE A 1 91 ? -6.446 1.057 11.370 1.00 94.56 91 ILE A O 1
ATOM 700 N N . GLU A 1 92 ? -6.584 2.230 9.467 1.00 92.31 92 GLU A N 1
ATOM 701 C CA . GLU A 1 92 ? -7.625 3.157 9.947 1.00 92.31 92 GLU A CA 1
ATOM 702 C C . GLU A 1 92 ? -8.867 2.424 10.483 1.00 92.31 92 GLU A C 1
ATOM 704 O O . GLU A 1 92 ? -9.466 2.811 11.489 1.00 92.31 92 GLU A O 1
ATOM 709 N N . GLN A 1 93 ? -9.267 1.326 9.831 1.00 89.31 93 GLN A N 1
ATOM 710 C CA . GLN A 1 93 ? -10.364 0.489 10.318 1.00 89.31 93 GLN A CA 1
ATOM 711 C C . GLN A 1 93 ? -10.019 -0.221 11.628 1.00 89.31 93 GLN A C 1
ATOM 713 O O . GLN A 1 93 ? -10.891 -0.353 12.488 1.00 89.31 93 GLN A O 1
ATOM 718 N N . ALA A 1 94 ? -8.788 -0.711 11.775 1.00 89.19 94 ALA A N 1
ATOM 719 C CA . ALA A 1 94 ? -8.336 -1.353 13.001 1.00 89.19 94 ALA A CA 1
ATOM 720 C C . ALA A 1 94 ? -8.290 -0.349 14.164 1.00 89.19 94 ALA A C 1
ATOM 722 O O . ALA A 1 94 ? -8.845 -0.629 15.225 1.00 89.19 94 ALA A O 1
ATOM 723 N N . GLU A 1 95 ? -7.730 0.841 13.942 1.00 90.06 95 GLU A N 1
ATOM 724 C CA . GLU A 1 95 ? -7.694 1.934 14.921 1.00 90.06 95 GLU A CA 1
ATOM 725 C C . GLU A 1 95 ? -9.103 2.332 15.377 1.00 90.06 95 GLU A C 1
ATOM 727 O O . GLU A 1 95 ? -9.374 2.407 16.576 1.00 90.06 95 GLU A O 1
ATOM 732 N N . GLY A 1 96 ? -10.039 2.495 14.434 1.00 91.88 96 GLY A N 1
ATOM 733 C CA . GLY A 1 96 ? -11.432 2.805 14.755 1.00 91.88 96 GLY A CA 1
ATOM 734 C C . GLY A 1 96 ? -12.111 1.724 15.603 1.00 91.88 96 GLY A C 1
ATOM 735 O O . GLY A 1 96 ? -12.879 2.039 16.512 1.00 91.88 96 GLY A O 1
ATOM 736 N N . ARG A 1 97 ? -11.808 0.442 15.358 1.00 87.31 97 ARG A N 1
ATOM 737 C CA . ARG A 1 97 ? -12.315 -0.662 16.194 1.00 87.31 97 ARG A CA 1
ATOM 738 C C . ARG A 1 97 ? -11.748 -0.595 17.610 1.00 87.31 97 ARG A C 1
ATOM 740 O O . ARG A 1 97 ? -12.506 -0.781 18.558 1.00 87.31 97 ARG A O 1
ATOM 747 N N . VAL A 1 98 ? -10.454 -0.312 17.760 1.00 87.69 98 VAL A N 1
ATOM 748 C CA . VAL A 1 98 ? -9.812 -0.162 19.076 1.00 87.69 98 VAL A CA 1
ATOM 749 C C . VAL A 1 98 ? -10.441 0.990 19.861 1.00 87.69 98 VAL A C 1
ATOM 751 O O . VAL A 1 98 ? -10.803 0.803 21.019 1.00 87.69 98 VAL A O 1
ATOM 754 N N . ASP A 1 99 ? -10.650 2.147 19.232 1.00 87.50 99 ASP A N 1
ATOM 755 C CA . ASP A 1 99 ? -11.278 3.311 19.873 1.00 87.50 99 ASP A CA 1
ATOM 756 C C . ASP A 1 99 ? -12.710 3.010 20.359 1.00 87.50 99 ASP A C 1
ATOM 758 O O . ASP A 1 99 ? -13.077 3.340 21.489 1.00 87.50 99 ASP A O 1
ATOM 762 N N . ILE A 1 100 ? -13.511 2.302 19.551 1.00 88.94 100 ILE A N 1
ATOM 763 C CA . ILE A 1 100 ? -14.850 1.842 19.956 1.00 88.94 100 ILE A CA 1
ATOM 764 C C . ILE A 1 100 ? -14.765 0.889 21.153 1.00 88.94 100 ILE A C 1
ATOM 766 O O . ILE A 1 100 ? -15.536 1.038 22.102 1.00 88.94 100 ILE A O 1
ATOM 770 N N . LEU A 1 101 ? -13.839 -0.074 21.135 1.00 85.00 101 LEU A N 1
ATOM 771 C CA . LEU A 1 101 ? -13.668 -1.033 22.229 1.00 85.00 101 LEU A CA 1
ATOM 772 C C . LEU A 1 101 ? -13.251 -0.345 23.532 1.00 85.00 101 LEU A C 1
ATOM 774 O O . LEU A 1 101 ? -13.812 -0.662 24.577 1.00 85.00 101 LEU A O 1
ATOM 778 N N . LEU A 1 102 ? -12.340 0.629 23.480 1.00 85.44 102 LEU A N 1
ATOM 779 C CA . LEU A 1 102 ? -11.942 1.411 24.652 1.00 85.44 102 LEU A CA 1
ATOM 780 C C . LEU A 1 102 ? -13.124 2.215 25.208 1.00 85.44 102 LEU A C 1
ATOM 782 O O . LEU A 1 102 ? -13.419 2.140 26.399 1.00 85.44 102 LEU A O 1
ATOM 786 N N . LYS A 1 103 ? -13.873 2.918 24.351 1.00 80.50 103 LYS A N 1
ATOM 787 C CA . LYS A 1 103 ? -15.076 3.662 24.765 1.00 80.50 103 LYS A CA 1
ATOM 788 C C . LYS A 1 103 ? -16.160 2.750 25.343 1.00 80.50 103 LYS A C 1
ATOM 790 O O . LYS A 1 103 ? -16.816 3.124 26.310 1.00 80.50 103 LYS A O 1
ATOM 795 N N . SER A 1 104 ? -16.330 1.555 24.776 1.00 72.06 104 SER A N 1
ATOM 796 C CA . SER A 1 104 ? -17.304 0.560 25.237 1.00 72.06 104 SER A CA 1
ATOM 797 C C . SER A 1 104 ? -16.882 -0.123 26.541 1.00 72.06 104 SER A C 1
ATOM 799 O O . SER A 1 104 ? -17.742 -0.422 27.365 1.00 72.06 104 SER A O 1
ATOM 801 N N . ALA A 1 105 ? -15.586 -0.368 26.748 1.00 61.47 105 ALA A N 1
ATOM 802 C CA . ALA A 1 105 ? -15.051 -0.915 27.995 1.00 61.47 105 ALA A CA 1
ATOM 803 C C . ALA A 1 105 ? -15.125 0.106 29.145 1.00 61.47 105 ALA A C 1
ATOM 805 O O . ALA A 1 105 ? -15.277 -0.275 30.303 1.00 61.47 105 ALA A O 1
ATOM 806 N N . HIS A 1 106 ? -15.090 1.404 28.829 1.00 54.69 106 HIS A N 1
ATOM 807 C CA . HIS A 1 106 ? -15.233 2.510 29.782 1.00 54.69 106 HIS A CA 1
ATOM 808 C C . HIS A 1 106 ? -16.682 2.985 29.995 1.00 54.69 106 HIS A C 1
ATOM 810 O O . HIS A 1 106 ? -16.913 4.119 30.424 1.00 54.69 106 HIS A O 1
ATOM 816 N N . GLY A 1 107 ? -17.674 2.122 29.756 1.00 54.88 107 GLY A N 1
ATOM 817 C CA . GLY A 1 107 ? -19.061 2.363 30.150 1.00 54.88 107 GLY A CA 1
ATOM 818 C C . GLY A 1 107 ? -19.208 2.552 31.666 1.00 54.88 107 GLY A C 1
ATOM 819 O O . GLY A 1 107 ? -19.463 1.589 32.382 1.00 54.88 107 GLY A O 1
ATOM 820 N N . LYS A 1 108 ? -19.105 3.819 32.106 1.00 50.41 108 LYS A N 1
ATOM 821 C CA . LYS A 1 108 ? -19.253 4.396 33.461 1.00 50.41 108 LYS A CA 1
ATOM 822 C C . LYS A 1 108 ? -17.956 4.593 34.271 1.00 50.41 108 LYS A C 1
ATOM 824 O O . LYS A 1 108 ? -17.777 4.005 35.330 1.00 50.41 108 LYS A O 1
ATOM 829 N N . LEU A 1 109 ? -17.121 5.552 33.864 1.00 57.84 109 LEU A N 1
ATOM 830 C CA . LEU A 1 109 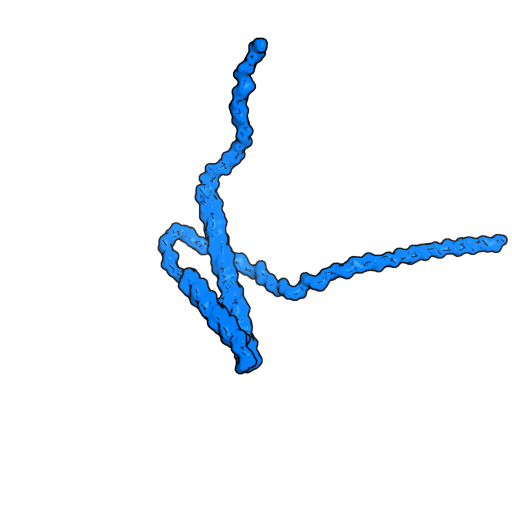? -16.317 6.331 34.818 1.00 57.84 109 LEU A CA 1
ATOM 831 C C . LEU A 1 109 ? -16.803 7.780 34.810 1.00 57.84 109 LEU A C 1
ATOM 833 O O . LEU A 1 109 ? -16.485 8.568 33.924 1.00 57.84 109 LEU A O 1
ATOM 837 N N . THR A 1 110 ? -17.614 8.123 35.805 1.00 54.09 110 THR A N 1
ATOM 838 C CA . THR A 1 110 ? -17.901 9.515 36.143 1.00 54.09 110 THR A CA 1
ATOM 839 C C . THR A 1 110 ? -16.684 10.079 36.865 1.00 54.09 110 THR A C 1
ATOM 841 O O . THR A 1 110 ? -16.387 9.650 37.979 1.00 54.09 110 THR A O 1
ATOM 844 N N . ALA A 1 111 ? -15.985 11.034 36.252 1.00 58.41 111 ALA A N 1
ATOM 845 C CA . ALA A 1 111 ? -15.021 11.854 36.974 1.00 58.41 111 ALA A CA 1
ATOM 846 C C . ALA A 1 111 ? -15.796 12.727 37.973 1.00 58.41 111 ALA A C 1
ATOM 848 O O . ALA A 1 111 ? -16.458 13.689 37.583 1.00 58.41 111 ALA A O 1
ATOM 849 N N . ALA A 1 112 ? -15.771 12.351 39.251 1.00 58.91 112 ALA A N 1
ATOM 850 C CA . ALA A 1 112 ? -16.212 13.225 40.328 1.00 58.91 112 ALA A CA 1
ATOM 851 C C . ALA A 1 112 ? -15.068 14.196 40.675 1.00 58.91 112 ALA A C 1
ATOM 853 O O . ALA A 1 112 ? -13.906 13.778 40.673 1.00 58.91 112 ALA A O 1
ATOM 854 N N . PRO A 1 113 ? -15.360 15.473 40.983 1.00 65.00 113 PRO A N 1
ATOM 855 C CA . PRO A 1 113 ? -14.374 16.349 41.598 1.00 65.00 113 PRO A CA 1
ATOM 856 C C . PRO A 1 113 ? -13.879 15.694 42.889 1.00 65.00 113 PRO A C 1
ATOM 858 O O . PRO A 1 113 ? -14.684 15.324 43.743 1.00 65.00 113 PRO A O 1
ATOM 861 N N . PHE A 1 114 ? -12.564 15.539 43.021 1.00 71.50 114 PHE A N 1
ATOM 862 C CA . PHE A 1 114 ? -11.947 15.075 44.256 1.00 71.50 114 PHE A CA 1
ATOM 863 C C . PHE A 1 114 ? -12.186 16.129 45.346 1.00 71.50 114 PHE A C 1
ATOM 865 O O . PHE A 1 114 ? -11.621 17.221 45.285 1.00 71.50 114 PHE A O 1
ATOM 872 N N . GLN A 1 115 ? -13.060 15.819 46.306 1.00 68.62 115 GLN A N 1
ATOM 873 C CA . GLN A 1 115 ? -13.184 16.566 47.554 1.00 68.62 115 GLN A CA 1
ATOM 874 C C . GLN A 1 115 ? -12.295 15.861 48.582 1.00 68.62 115 GLN A C 1
ATOM 876 O O . GLN A 1 115 ? -12.627 14.743 48.974 1.00 68.62 115 GLN A O 1
ATOM 881 N N . PRO A 1 116 ? -11.151 16.439 48.983 1.00 65.25 116 PRO A N 1
ATOM 882 C CA . PRO A 1 116 ? -10.439 15.937 50.146 1.00 65.25 116 PRO A CA 1
ATOM 883 C C . PRO A 1 116 ? -11.342 16.131 51.369 1.00 65.25 116 PRO A C 1
ATOM 885 O O . PRO A 1 116 ? -11.690 17.267 51.703 1.00 65.25 116 PRO A O 1
ATOM 888 N N . ASP A 1 117 ? -11.759 15.029 51.995 1.00 57.97 117 ASP A N 1
ATOM 889 C CA . ASP A 1 117 ? -12.453 15.068 53.280 1.00 57.97 117 ASP A CA 1
ATOM 890 C C . ASP A 1 117 ? -11.586 15.807 54.306 1.00 57.97 117 ASP A C 1
ATOM 892 O O . ASP A 1 117 ? -10.366 15.643 54.367 1.00 57.97 117 ASP A O 1
ATOM 896 N N . GLY A 1 118 ? -12.238 16.711 55.033 1.00 60.50 118 GLY A N 1
ATOM 897 C CA . GLY A 1 118 ? -11.598 17.800 55.749 1.00 60.50 118 GLY A CA 1
ATOM 898 C C . GLY A 1 118 ? -10.669 17.382 56.885 1.00 60.50 118 GLY A C 1
ATOM 899 O O . GLY A 1 118 ? -11.028 16.583 57.743 1.00 60.50 118 GLY A O 1
ATOM 900 N N . GLU A 1 119 ? -9.535 18.072 56.962 1.00 58.12 119 GLU A N 1
ATOM 901 C CA . GLU A 1 119 ? -8.837 18.311 58.221 1.00 58.12 119 GLU A CA 1
ATOM 902 C C . GLU A 1 119 ? -9.629 19.389 58.987 1.00 58.12 119 GLU A C 1
ATOM 904 O O . GLU A 1 119 ? -9.503 20.592 58.739 1.00 58.12 119 GLU A O 1
ATOM 909 N N . LYS A 1 120 ? -10.528 18.946 59.868 1.00 56.50 120 LYS A N 1
ATOM 910 C CA . LYS A 1 120 ? -11.037 19.750 60.980 1.00 56.50 120 LYS A CA 1
ATOM 911 C C . LYS A 1 120 ? -10.609 19.069 62.275 1.00 56.50 120 LYS A C 1
ATOM 913 O O . LYS A 1 120 ? -11.284 18.151 62.712 1.00 56.50 120 LYS A O 1
ATOM 918 N N . ASP A 1 121 ? -9.541 19.578 62.866 1.00 51.19 121 ASP A N 1
ATOM 919 C CA . ASP A 1 121 ? -9.282 19.555 64.309 1.00 51.19 121 ASP A CA 1
ATOM 920 C C . ASP A 1 121 ? -8.582 20.894 64.600 1.00 51.19 121 ASP A C 1
ATOM 922 O O . ASP A 1 121 ? -7.490 21.169 64.108 1.00 51.19 121 ASP A O 1
ATOM 926 N N . GLU A 1 122 ? -9.370 21.924 64.903 1.00 57.66 122 GLU A N 1
ATOM 927 C CA . GLU A 1 122 ? -9.644 22.395 66.267 1.00 57.66 122 GLU A CA 1
ATOM 928 C C . GLU A 1 122 ? -8.429 23.080 66.915 1.00 57.66 122 G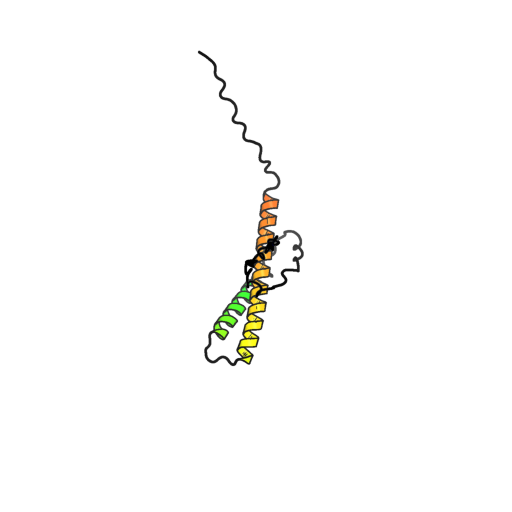LU A C 1
ATOM 930 O O . GLU A 1 122 ? -7.422 22.491 67.288 1.00 57.66 122 GLU A O 1
ATOM 935 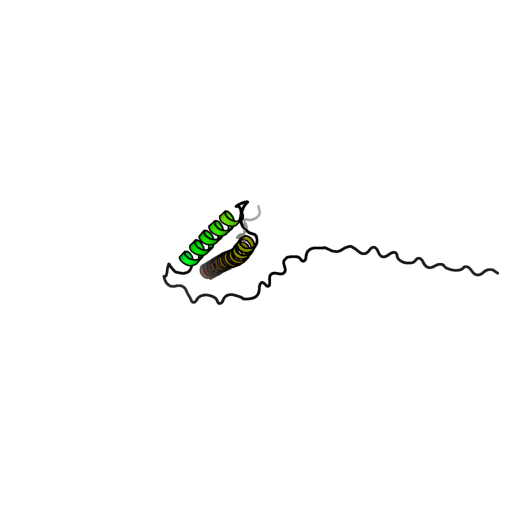N N . THR A 1 123 ? -8.578 24.399 67.016 1.00 46.00 123 THR A N 1
ATOM 936 C CA . THR A 1 123 ? -8.078 25.270 68.080 1.00 46.00 123 THR A CA 1
ATOM 937 C C . THR A 1 123 ? -7.560 24.563 69.337 1.00 46.00 123 THR A C 1
ATOM 939 O O . THR A 1 123 ? -8.357 23.987 70.075 1.00 46.00 123 THR A O 1
ATOM 942 N N . SER A 1 124 ? -6.289 24.796 69.680 1.00 50.66 124 SER A N 1
ATOM 943 C CA . SER A 1 124 ? -5.915 25.300 71.008 1.00 50.66 124 SER A CA 1
ATOM 944 C C . SER A 1 124 ? -4.532 25.940 71.021 1.00 50.66 124 SER A C 1
ATOM 946 O O . SER A 1 124 ? -3.685 25.567 70.181 1.00 50.66 124 SER A O 1
#

Solvent-accessible surface area (backbone atoms only — not comparable to full-atom values): 8469 Å² total; per-residue (Å²): 144,79,85,85,82,81,80,78,82,79,83,82,78,83,75,81,84,77,74,99,78,86,90,78,88,73,86,91,77,76,87,76,78,81,78,79,81,94,72,92,73,86,75,66,67,66,61,52,44,54,50,39,50,55,48,35,56,51,36,52,59,54,67,69,43,92,84,60,53,68,75,56,46,52,53,41,47,55,51,35,52,54,31,51,53,51,48,51,56,52,50,55,52,50,54,53,52,52,54,51,50,53,58,61,73,52,74,81,74,80,87,69,84,86,72,79,80,78,92,79,80,76,91,130

pLDDT: mean 72.7, std 20.3, range [36.72, 98.31]

Nearest PDB structures (foldseek):
  9had-assembly2_B  TM=9.205E-01  e=5.861E-01  Dermatophagoides farinae
  5u0p-assembly1_V  TM=5.917E-01  e=5.172E-01  Schizosaccharomyces pombe
  3d36-assembly1_B  TM=7.583E-01  e=1.920E+00  Geobacillus stearothermophilus 10
  8oir-assembly1_Aa  TM=6.179E-01  e=1.405E+00  Homo sapiens

Mean predicted aligned error: 18.5 Å

Sequence (124 aa):
MLPAASLRPTKLGVHPGAGLRKIVNLPLQKKPKPPDSPGAGDAPQKIDFEKSLGRLEEVVRRLEHANLPLDEAMKLFEEGVDLAQKCQKQIEQAEGRVDILLKSAHGKLTAAPFQPDGEKDETS

Radius of gyration: 31.34 Å; Cα contacts (8 Å, |Δi|>4): 26; chains: 1; bounding box: 40×98×90 Å